Protein AF-A0A8T2KEY2-F1 (afdb_monomer)

Organism: NCBI:txid247094

Mean predicted aligned error: 8.48 Å

Secondary structure (DSSP, 8-state):
-EE-S-EEE-S-EEE-SSEEE-S-EEESS-EEE-S-EEE-S-EEE-TT---EEEEEEEEE-S-EEEEEEEEEEEEEEE-S-EEEEEEEEEEEEEEE-SSEEE-SSEEE-TT-EE-

Foldseek 3Di:
DEDDDEDDDADEEEAEPAEEYEDEYEYEAEYDYEEHYHAADEYEYDPHYPEYEAYEQAEYHEAYAAADHYAHDEAYEYEYHYEHHPHYHAEYQYEYYYHYHYYPNYHHYPNYDYD

Structure (mmCIF, N/CA/C/O backbone):
data_AF-A0A8T2KEY2-F1
#
_entry.id   AF-A0A8T2KEY2-F1
#
loop_
_atom_site.group_PDB
_atom_site.id
_atom_site.type_symbol
_atom_site.label_atom_id
_atom_site.label_alt_id
_atom_site.label_comp_id
_atom_site.label_asym_id
_atom_site.label_entity_id
_atom_site.label_seq_id
_atom_site.pdbx_PDB_ins_code
_atom_site.Cartn_x
_atom_site.Cartn_y
_atom_site.Cartn_z
_atom_site.occupancy
_atom_site.B_iso_or_equiv
_atom_site.auth_seq_id
_atom_site.auth_comp_id
_atom_site.auth_asym_id
_atom_site.auth_atom_id
_atom_site.pdbx_PDB_model_num
ATOM 1 N N . MET A 1 1 ? 16.412 -3.630 8.360 1.00 33.06 1 MET A N 1
ATOM 2 C CA . MET A 1 1 ? 17.648 -3.102 7.715 1.00 33.06 1 MET A CA 1
ATOM 3 C C . MET A 1 1 ? 17.298 -1.722 7.178 1.00 33.06 1 MET A C 1
ATOM 5 O O . MET A 1 1 ? 16.306 -1.658 6.486 1.00 33.06 1 MET A O 1
ATOM 9 N N . SER A 1 2 ? 18.020 -0.637 7.488 1.00 32.88 2 SER A N 1
ATOM 10 C CA . SER A 1 2 ? 17.674 0.682 6.918 1.00 32.88 2 SER A CA 1
ATOM 11 C C . SER A 1 2 ? 18.317 0.835 5.535 1.00 32.88 2 SER A C 1
ATOM 13 O O . SER A 1 2 ? 19.532 1.058 5.456 1.00 32.88 2 SER A O 1
ATOM 15 N N . LEU A 1 3 ? 17.543 0.687 4.460 1.00 40.66 3 LEU A N 1
ATOM 16 C CA . LEU A 1 3 ? 17.953 1.197 3.152 1.00 40.66 3 LEU A CA 1
ATOM 17 C C . LEU A 1 3 ? 17.720 2.715 3.160 1.00 40.66 3 LEU A C 1
ATOM 19 O O . LEU A 1 3 ? 16.644 3.171 3.512 1.00 40.66 3 LEU A O 1
ATOM 23 N N . GLY A 1 4 ? 18.770 3.488 2.882 1.00 35.84 4 GLY A N 1
ATOM 24 C CA . GLY A 1 4 ? 18.726 4.955 2.809 1.00 35.84 4 GLY A CA 1
ATOM 25 C C . GLY A 1 4 ? 19.107 5.409 1.411 1.00 35.84 4 GLY A C 1
ATOM 26 O O . GLY A 1 4 ? 20.224 5.896 1.215 1.00 35.84 4 GLY A O 1
ATOM 27 N N . LYS A 1 5 ? 18.259 5.061 0.447 1.00 38.91 5 LYS A N 1
ATOM 28 C CA . LYS A 1 5 ? 18.281 5.564 -0.923 1.00 38.91 5 LYS A CA 1
ATOM 29 C C . LYS A 1 5 ? 16.958 5.209 -1.577 1.00 38.91 5 LYS A C 1
ATOM 31 O O . LYS A 1 5 ? 16.663 4.013 -1.582 1.00 38.91 5 LYS A O 1
ATOM 36 N N . ASP A 1 6 ? 16.303 6.206 -2.170 1.00 45.41 6 ASP A N 1
ATOM 37 C CA . ASP A 1 6 ? 15.214 6.102 -3.150 1.00 45.41 6 ASP A CA 1
ATOM 38 C C . ASP A 1 6 ? 15.269 4.749 -3.872 1.00 45.41 6 ASP A C 1
ATOM 40 O O . ASP A 1 6 ? 16.229 4.433 -4.598 1.00 45.41 6 ASP A O 1
ATOM 44 N N . ILE A 1 7 ? 14.292 3.898 -3.573 1.00 54.31 7 ILE A N 1
ATOM 45 C CA . ILE A 1 7 ? 14.229 2.537 -4.090 1.00 54.31 7 ILE A CA 1
ATOM 46 C C . ILE A 1 7 ? 13.444 2.596 -5.405 1.00 54.31 7 ILE A C 1
ATOM 48 O O . ILE A 1 7 ? 12.225 2.566 -5.385 1.00 54.31 7 ILE A O 1
ATOM 52 N N . ASP A 1 8 ? 14.149 2.687 -6.540 1.00 51.34 8 ASP A N 1
ATOM 53 C CA . ASP A 1 8 ? 13.574 2.497 -7.887 1.00 51.34 8 ASP A CA 1
ATOM 54 C C . ASP A 1 8 ? 13.811 1.038 -8.312 1.00 51.34 8 ASP A C 1
ATOM 56 O O . ASP A 1 8 ? 14.938 0.644 -8.655 1.00 51.34 8 ASP A O 1
ATOM 60 N N . LEU A 1 9 ? 12.770 0.207 -8.224 1.00 53.69 9 LEU A N 1
ATOM 61 C CA . LEU A 1 9 ? 12.833 -1.224 -8.530 1.00 53.69 9 LEU A CA 1
ATOM 62 C C . LEU A 1 9 ? 11.885 -1.554 -9.691 1.00 53.69 9 LEU A C 1
ATOM 64 O O . LEU A 1 9 ? 10.675 -1.678 -9.536 1.00 53.69 9 LEU A O 1
ATOM 68 N N . GLY A 1 10 ? 12.462 -1.701 -10.884 1.00 46.59 10 GLY A N 1
ATOM 69 C CA . GLY A 1 10 ? 11.720 -1.884 -12.136 1.00 46.59 10 GLY A CA 1
ATOM 70 C C . GLY A 1 10 ? 11.298 -3.314 -12.504 1.00 46.59 10 GLY A C 1
ATOM 71 O O . GLY A 1 10 ? 10.806 -3.488 -13.608 1.00 46.59 10 GLY A O 1
ATOM 72 N N . GLU A 1 11 ? 11.514 -4.331 -11.664 1.00 51.28 11 GLU A N 1
ATOM 73 C CA . GLU A 1 11 ? 11.036 -5.707 -11.910 1.00 51.28 11 GLU A CA 1
ATOM 74 C C . GLU A 1 11 ? 10.649 -6.343 -10.565 1.00 51.28 11 GLU A C 1
ATOM 76 O O . GLU A 1 11 ? 11.528 -6.503 -9.722 1.00 51.28 11 GLU A O 1
ATOM 81 N N . VAL A 1 12 ? 9.356 -6.658 -10.387 1.00 51.38 12 VAL A N 1
ATOM 82 C CA . VAL A 1 12 ? 8.694 -7.381 -9.267 1.00 51.38 12 VAL A CA 1
ATOM 83 C C . VAL A 1 12 ? 9.391 -7.311 -7.898 1.00 51.38 12 VAL A C 1
ATOM 85 O O . VAL A 1 12 ? 10.423 -7.943 -7.659 1.00 51.38 12 VAL A O 1
ATOM 88 N N . ILE A 1 13 ? 8.763 -6.614 -6.958 1.00 58.56 13 ILE A N 1
ATOM 89 C CA . ILE A 1 13 ? 9.310 -6.341 -5.632 1.00 58.56 13 ILE A CA 1
ATOM 90 C C . ILE A 1 13 ? 8.713 -7.322 -4.620 1.00 58.56 13 ILE A C 1
ATOM 92 O O . ILE A 1 13 ? 7.504 -7.350 -4.432 1.00 58.56 13 ILE A O 1
ATOM 96 N N . ASP A 1 14 ? 9.578 -8.116 -3.988 1.00 59.25 14 ASP A N 1
ATOM 97 C CA . ASP A 1 14 ? 9.269 -8.940 -2.812 1.00 59.25 14 ASP A CA 1
ATOM 98 C C . ASP A 1 14 ? 10.020 -8.319 -1.626 1.00 59.25 14 ASP A C 1
ATOM 100 O O . ASP A 1 14 ? 11.252 -8.428 -1.512 1.00 59.25 14 ASP A O 1
ATOM 104 N N . ILE A 1 15 ? 9.289 -7.556 -0.816 1.00 60.62 15 ILE A N 1
ATOM 105 C CA . ILE A 1 15 ? 9.802 -6.935 0.404 1.00 60.62 15 ILE A CA 1
ATOM 106 C C . ILE A 1 15 ? 9.384 -7.855 1.546 1.00 60.62 15 ILE A C 1
ATOM 108 O O . ILE A 1 15 ? 8.232 -7.870 1.967 1.00 60.62 15 ILE A O 1
ATOM 112 N N . GLY A 1 16 ? 10.335 -8.676 1.998 1.00 52.34 16 GLY A N 1
ATOM 113 C CA . GLY A 1 16 ? 10.101 -9.630 3.081 1.00 52.34 16 GLY A CA 1
ATOM 114 C C . GLY A 1 16 ? 9.754 -8.966 4.421 1.00 52.34 16 GLY A C 1
ATOM 115 O O . GLY A 1 16 ? 9.815 -7.748 4.559 1.00 52.34 16 GLY A O 1
ATOM 116 N N . GLU A 1 17 ? 9.453 -9.804 5.411 1.00 58.12 17 GLU A N 1
ATOM 117 C CA . GLU A 1 17 ? 9.052 -9.416 6.774 1.00 58.12 17 GLU A CA 1
ATOM 118 C C . GLU A 1 17 ? 10.053 -8.447 7.460 1.00 58.12 17 GLU A C 1
ATOM 120 O O . GLU A 1 17 ? 11.273 -8.542 7.246 1.00 58.12 17 GLU A O 1
ATOM 125 N N . ASP A 1 18 ? 9.550 -7.555 8.327 1.00 64.50 18 ASP A N 1
ATOM 126 C CA . ASP A 1 18 ? 10.316 -6.618 9.175 1.00 64.50 18 ASP A CA 1
ATOM 127 C C . ASP A 1 18 ? 11.151 -5.568 8.403 1.00 64.50 18 ASP A C 1
ATOM 129 O O . ASP A 1 18 ? 12.388 -5.445 8.562 1.00 64.50 18 ASP A O 1
ATOM 133 N N . THR A 1 19 ? 10.505 -4.760 7.563 1.00 64.88 19 THR A N 1
ATOM 134 C CA . THR A 1 19 ? 11.193 -3.723 6.776 1.00 64.88 19 THR A CA 1
ATOM 135 C C . THR A 1 19 ? 10.848 -2.311 7.225 1.00 64.88 19 THR A C 1
ATOM 137 O O . THR A 1 19 ? 9.722 -1.973 7.543 1.00 64.88 19 THR A O 1
ATOM 140 N N . ASN A 1 20 ? 11.880 -1.466 7.319 1.00 65.75 20 ASN A N 1
ATOM 141 C CA . ASN A 1 20 ? 11.735 -0.080 7.754 1.00 65.75 20 ASN A CA 1
ATOM 142 C C . ASN A 1 20 ? 12.462 0.821 6.760 1.00 65.75 20 ASN A C 1
ATOM 144 O O . ASN A 1 20 ? 13.702 0.786 6.658 1.00 65.75 20 ASN A O 1
ATOM 148 N N . HIS A 1 21 ? 11.668 1.591 6.031 1.00 67.56 21 HIS A N 1
ATOM 149 C CA . HIS A 1 21 ? 12.067 2.515 4.990 1.00 67.56 21 HIS A CA 1
ATOM 150 C C . HIS A 1 21 ? 11.907 3.948 5.497 1.00 67.56 21 HIS A C 1
ATOM 152 O O . HIS A 1 21 ? 10.930 4.323 6.139 1.00 67.56 21 HIS A O 1
ATOM 158 N N . ARG A 1 22 ? 12.941 4.757 5.268 1.00 64.06 22 ARG A N 1
ATOM 159 C CA . ARG A 1 22 ? 13.006 6.143 5.761 1.00 64.06 22 ARG A CA 1
ATOM 160 C C . ARG A 1 22 ? 12.874 7.191 4.664 1.00 64.06 22 ARG A C 1
ATOM 162 O O . ARG A 1 22 ? 12.968 8.364 4.988 1.00 64.06 22 ARG A O 1
ATOM 169 N N . GLU A 1 23 ? 12.795 6.745 3.425 1.00 65.31 23 GLU A N 1
ATOM 170 C CA . GLU A 1 23 ? 12.756 7.549 2.207 1.00 65.31 23 GLU A CA 1
ATOM 171 C C . GLU A 1 23 ? 11.725 6.900 1.279 1.00 65.31 23 GLU A C 1
ATOM 173 O O . GLU A 1 23 ? 11.274 5.780 1.559 1.00 65.31 23 GLU A O 1
ATOM 178 N N . ASP A 1 24 ? 11.424 7.590 0.186 1.00 64.31 24 ASP A N 1
ATOM 179 C CA . ASP A 1 24 ? 10.402 7.219 -0.786 1.00 64.31 24 ASP A CA 1
ATOM 180 C C . ASP A 1 24 ? 10.611 5.831 -1.411 1.00 64.31 24 ASP A C 1
ATOM 182 O O . ASP A 1 24 ? 11.737 5.388 -1.704 1.00 64.31 24 ASP A O 1
ATOM 186 N N . ILE A 1 25 ? 9.490 5.161 -1.663 1.00 66.25 25 ILE A N 1
ATOM 187 C CA . ILE A 1 25 ? 9.413 3.892 -2.382 1.00 66.25 25 ILE A CA 1
ATOM 188 C C . ILE A 1 25 ? 8.678 4.132 -3.703 1.00 66.25 25 ILE A C 1
ATOM 190 O O . ILE A 1 25 ? 7.512 4.508 -3.698 1.00 66.25 25 ILE A O 1
ATOM 194 N N . GLU A 1 26 ? 9.349 3.880 -4.835 1.00 66.06 26 GLU A N 1
ATOM 195 C CA . GLU A 1 26 ? 8.730 3.958 -6.165 1.00 66.06 26 GLU A CA 1
ATOM 196 C C . GLU A 1 26 ? 8.742 2.583 -6.842 1.00 66.06 26 GLU A C 1
ATOM 198 O O . GLU A 1 26 ? 9.791 1.959 -7.058 1.00 66.06 26 GLU A O 1
ATOM 203 N N . CYS A 1 27 ? 7.559 2.119 -7.232 1.00 64.12 27 CYS A N 1
ATOM 204 C CA . CYS A 1 27 ? 7.357 0.774 -7.755 1.00 64.12 27 CYS A CA 1
ATOM 205 C C . CYS A 1 27 ? 6.584 0.816 -9.079 1.00 64.12 27 CYS A C 1
ATOM 207 O O . CYS A 1 27 ? 5.651 1.599 -9.230 1.00 64.12 27 CYS A O 1
ATOM 209 N N . ARG A 1 28 ? 6.958 -0.029 -10.056 1.00 62.53 28 ARG A N 1
ATOM 210 C CA . ARG A 1 28 ? 6.438 0.085 -11.439 1.00 62.53 28 ARG A CA 1
ATOM 211 C C . ARG A 1 28 ? 5.899 -1.196 -12.093 1.00 62.53 28 ARG A C 1
ATOM 213 O O . ARG A 1 28 ? 5.546 -1.140 -13.261 1.00 62.53 28 ARG A O 1
ATOM 220 N N . GLU A 1 29 ? 5.849 -2.347 -11.414 1.00 59.91 29 GLU A N 1
ATOM 221 C CA . GLU A 1 29 ? 5.319 -3.579 -12.044 1.00 59.91 29 GLU A CA 1
ATOM 222 C C . GLU A 1 29 ? 4.406 -4.429 -11.150 1.00 59.91 29 GLU A C 1
ATOM 224 O O . GLU A 1 29 ? 3.273 -4.724 -11.520 1.00 59.91 29 GLU A O 1
ATOM 229 N N . HIS A 1 30 ? 4.901 -4.908 -10.014 1.00 64.31 30 HIS A N 1
ATOM 230 C CA . HIS A 1 30 ? 4.127 -5.728 -9.081 1.00 64.31 30 HIS A CA 1
ATOM 231 C C . HIS A 1 30 ? 4.821 -5.711 -7.733 1.00 64.31 30 HIS A C 1
ATOM 233 O O . HIS A 1 30 ? 6.058 -5.763 -7.688 1.00 64.31 30 HIS A O 1
ATOM 239 N N . ILE A 1 31 ? 4.038 -5.696 -6.661 1.00 64.06 31 ILE A N 1
ATOM 240 C CA . ILE A 1 31 ? 4.577 -5.684 -5.311 1.00 64.06 31 ILE A CA 1
ATOM 241 C C . ILE A 1 31 ? 3.873 -6.723 -4.455 1.00 64.06 31 ILE A C 1
ATOM 243 O O . ILE A 1 31 ? 2.649 -6.789 -4.419 1.00 64.06 31 ILE A O 1
ATOM 247 N N . ASP A 1 32 ? 4.683 -7.545 -3.803 1.00 66.44 32 ASP A N 1
ATOM 248 C CA . ASP A 1 32 ? 4.269 -8.473 -2.760 1.00 66.44 32 ASP A CA 1
ATOM 249 C C . ASP A 1 32 ? 5.019 -8.059 -1.490 1.00 66.44 32 ASP A C 1
ATOM 251 O O . ASP A 1 32 ? 6.257 -8.085 -1.436 1.00 66.44 32 ASP A O 1
ATOM 255 N N . HIS A 1 33 ? 4.271 -7.563 -0.515 1.00 68.06 33 HIS A N 1
ATOM 256 C CA . HIS A 1 33 ? 4.798 -7.094 0.754 1.00 68.06 33 HIS A CA 1
ATOM 257 C C . HIS A 1 33 ? 4.438 -8.089 1.861 1.00 68.06 33 HIS A C 1
ATOM 259 O O . HIS A 1 33 ? 3.284 -8.493 2.010 1.00 68.06 33 HIS A O 1
ATOM 265 N N . GLY A 1 34 ? 5.443 -8.471 2.653 1.00 61.62 34 GLY A N 1
ATOM 266 C CA .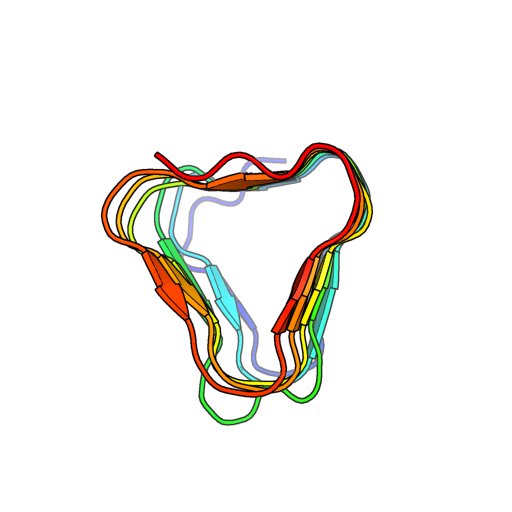 GLY A 1 34 ? 5.271 -9.300 3.845 1.00 61.62 34 GLY A CA 1
ATOM 267 C C . GLY A 1 34 ? 4.675 -8.546 5.041 1.00 61.62 34 GLY A C 1
ATOM 268 O O . GLY A 1 34 ? 4.073 -7.489 4.894 1.00 61.62 34 GLY A O 1
ATOM 269 N N . GLU A 1 35 ? 4.853 -9.115 6.233 1.00 63.84 35 GLU A N 1
ATOM 270 C CA . GLU A 1 35 ? 4.393 -8.546 7.511 1.00 63.84 35 GLU A CA 1
ATOM 271 C C . GLU A 1 35 ? 5.356 -7.449 8.032 1.00 63.84 35 GLU A C 1
ATOM 273 O O . GLU A 1 35 ? 6.559 -7.481 7.734 1.00 63.84 35 GLU A O 1
ATOM 278 N N . ASP A 1 36 ? 4.849 -6.521 8.851 1.00 68.62 36 ASP A N 1
ATOM 279 C CA . ASP A 1 36 ? 5.621 -5.521 9.612 1.00 68.62 36 ASP A CA 1
ATOM 280 C C . ASP A 1 36 ? 6.439 -4.546 8.734 1.00 68.62 36 ASP A C 1
ATOM 282 O O . ASP A 1 36 ? 7.682 -4.571 8.702 1.00 68.62 36 ASP A O 1
ATOM 286 N N . ILE A 1 37 ? 5.752 -3.648 8.022 1.00 69.19 37 ILE A N 1
ATOM 287 C CA . ILE A 1 37 ? 6.386 -2.650 7.144 1.00 69.19 37 ILE A CA 1
ATOM 288 C C . ILE A 1 37 ? 6.158 -1.241 7.678 1.00 69.19 37 ILE A C 1
ATOM 290 O O . ILE A 1 37 ? 5.031 -0.836 7.897 1.00 69.19 37 ILE A O 1
ATOM 294 N N . GLU A 1 38 ? 7.229 -0.462 7.841 1.00 70.94 38 GLU A N 1
ATOM 295 C CA . GLU A 1 38 ? 7.151 0.959 8.216 1.00 70.94 38 GLU A CA 1
ATOM 296 C C . GLU A 1 38 ? 7.824 1.812 7.133 1.00 70.94 38 GLU A C 1
ATOM 298 O O . GLU A 1 38 ? 9.044 1.728 6.946 1.00 70.94 38 GLU A O 1
ATOM 303 N N . CYS A 1 39 ? 7.059 2.659 6.449 1.00 69.31 39 CYS A N 1
ATOM 304 C CA . CYS A 1 39 ? 7.535 3.665 5.500 1.00 69.31 39 CYS A CA 1
ATOM 305 C C . CYS A 1 39 ? 7.166 5.052 6.021 1.00 69.31 39 CYS A C 1
ATOM 307 O O . CYS A 1 39 ? 6.036 5.280 6.413 1.00 69.31 39 CYS A O 1
ATOM 309 N N . ARG A 1 40 ? 8.116 5.989 6.068 1.00 70.00 40 ARG A N 1
ATOM 310 C CA . ARG A 1 40 ? 7.880 7.305 6.705 1.00 70.00 40 ARG A CA 1
ATOM 311 C C . ARG A 1 40 ? 7.629 8.469 5.767 1.00 70.00 40 ARG A C 1
ATOM 313 O O . ARG A 1 40 ? 7.276 9.540 6.249 1.00 70.00 40 ARG A O 1
ATOM 320 N N . GLU A 1 41 ? 7.925 8.285 4.495 1.00 70.31 41 GLU A N 1
ATOM 321 C CA . GLU A 1 41 ? 7.702 9.295 3.463 1.00 70.31 41 GLU A CA 1
ATOM 322 C C . GLU A 1 41 ? 6.741 8.686 2.438 1.00 70.31 41 GLU A C 1
ATOM 324 O O . GLU A 1 41 ? 5.781 8.040 2.855 1.00 70.31 41 GLU A O 1
ATOM 329 N N . HIS A 1 42 ? 7.004 8.847 1.145 1.00 69.00 42 HIS A N 1
ATOM 330 C CA . HIS A 1 42 ? 6.017 8.594 0.104 1.00 69.00 42 HIS A CA 1
ATOM 331 C C . HIS A 1 42 ? 6.082 7.165 -0.444 1.00 69.00 42 HIS A C 1
ATOM 333 O O . HIS A 1 42 ? 7.170 6.591 -0.606 1.00 69.00 42 HIS A O 1
ATOM 339 N N . ILE A 1 43 ? 4.926 6.606 -0.801 1.00 67.56 43 ILE A N 1
ATOM 340 C CA . ILE A 1 43 ? 4.841 5.411 -1.640 1.00 67.56 43 ILE A CA 1
ATOM 341 C C . ILE A 1 43 ? 4.092 5.760 -2.932 1.00 67.56 43 ILE A C 1
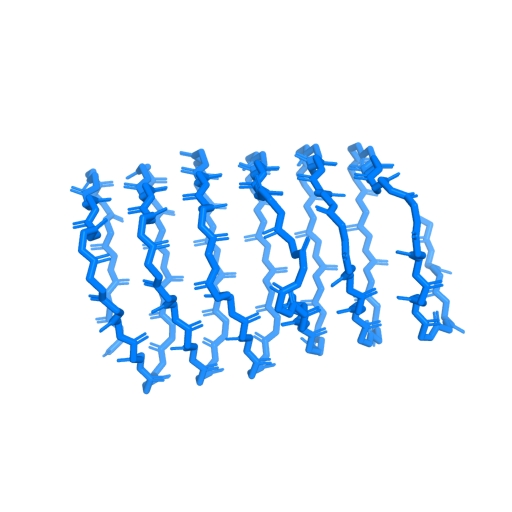ATOM 343 O O . ILE A 1 43 ? 2.916 6.112 -2.911 1.00 67.56 43 ILE A O 1
ATOM 347 N N . ASP A 1 44 ? 4.791 5.658 -4.067 1.00 69.81 44 ASP A N 1
ATOM 348 C CA . ASP A 1 44 ? 4.232 5.906 -5.403 1.00 69.81 44 ASP A CA 1
ATOM 349 C C . ASP A 1 44 ? 4.230 4.611 -6.224 1.00 69.81 44 ASP A C 1
ATOM 351 O O . ASP A 1 44 ? 5.270 3.985 -6.499 1.00 69.81 44 ASP A O 1
ATOM 355 N N . HIS A 1 45 ? 3.028 4.215 -6.625 1.00 69.06 45 HIS A N 1
ATOM 356 C CA . HIS A 1 45 ? 2.780 3.075 -7.479 1.00 69.06 45 HIS A CA 1
ATOM 357 C C . HIS A 1 45 ? 2.416 3.539 -8.890 1.00 69.06 45 HIS A C 1
ATOM 359 O O . HIS A 1 45 ? 1.290 3.941 -9.181 1.00 69.06 45 HIS A O 1
ATOM 365 N N . GLY A 1 46 ? 3.387 3.446 -9.801 1.00 60.22 46 GLY A N 1
ATOM 366 C CA . GLY A 1 46 ? 3.226 3.913 -11.175 1.00 60.22 46 GLY A CA 1
ATOM 367 C C . GLY A 1 46 ? 2.160 3.151 -11.981 1.00 60.22 46 GLY A C 1
ATOM 368 O O . GLY A 1 46 ? 1.809 2.017 -11.668 1.00 60.22 46 GLY A O 1
ATOM 369 N N . GLU A 1 47 ? 1.731 3.753 -13.100 1.00 57.62 47 GLU A N 1
ATOM 370 C CA . GLU A 1 47 ? 0.648 3.306 -14.014 1.00 57.62 47 GLU A CA 1
ATOM 371 C C . GLU A 1 47 ? 0.745 1.862 -14.551 1.00 57.62 47 GLU A C 1
ATOM 373 O O . GLU A 1 47 ? -0.197 1.379 -15.168 1.00 57.62 47 GLU A O 1
ATOM 378 N N . ASP A 1 48 ? 1.884 1.188 -14.383 1.00 59.03 48 ASP A N 1
ATOM 379 C CA . ASP A 1 48 ? 2.133 -0.161 -14.906 1.00 59.03 48 ASP A CA 1
ATOM 380 C C . ASP A 1 48 ? 2.079 -1.255 -13.815 1.00 59.03 48 ASP A C 1
ATOM 382 O O . ASP A 1 48 ? 2.364 -2.427 -14.104 1.00 59.03 48 ASP A O 1
ATOM 386 N N . ILE A 1 49 ? 1.723 -0.903 -12.571 1.00 62.81 49 ILE A N 1
ATOM 387 C CA . ILE A 1 49 ? 1.492 -1.885 -11.509 1.00 62.81 49 ILE A CA 1
ATOM 388 C C . ILE A 1 49 ? 0.253 -2.723 -11.820 1.00 62.81 49 ILE A C 1
ATOM 390 O O . ILE A 1 49 ? -0.803 -2.207 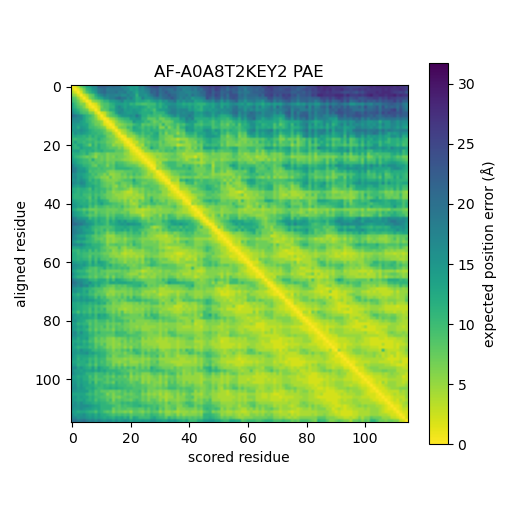-12.148 1.00 62.81 49 ILE A O 1
ATOM 394 N N . LYS A 1 50 ? 0.408 -4.045 -11.742 1.00 62.28 50 LYS A N 1
ATOM 395 C CA . LYS A 1 50 ? -0.654 -5.025 -12.039 1.00 62.28 50 LYS A CA 1
ATOM 396 C C . LYS A 1 50 ? -1.268 -5.652 -10.791 1.00 62.28 50 LYS A C 1
ATOM 398 O O . LYS A 1 50 ? -1.811 -6.753 -10.882 1.00 62.28 50 LYS A O 1
ATOM 403 N N . GLY A 1 51 ? -0.999 -5.081 -9.627 1.00 66.19 51 GLY A N 1
ATOM 404 C CA . GLY A 1 51 ? -1.260 -5.746 -8.363 1.00 66.19 51 GLY A CA 1
ATOM 405 C C . GLY A 1 51 ? -0.303 -5.318 -7.264 1.00 66.19 51 GLY A C 1
ATOM 406 O O . GLY A 1 51 ? 0.925 -5.391 -7.433 1.00 66.19 51 GLY A O 1
ATOM 407 N N . ILE A 1 52 ? -0.883 -4.944 -6.131 1.00 67.62 52 ILE A N 1
ATOM 408 C CA . ILE A 1 52 ? -0.198 -4.778 -4.853 1.00 67.62 52 ILE A CA 1
ATOM 409 C C . ILE A 1 52 ? -0.903 -5.685 -3.837 1.00 67.62 52 ILE A C 1
ATOM 411 O O . ILE A 1 52 ? -2.089 -5.507 -3.574 1.00 67.62 52 ILE A O 1
ATOM 415 N N . ASP A 1 53 ? -0.184 -6.669 -3.293 1.00 72.19 53 ASP A N 1
ATOM 416 C CA . ASP A 1 53 ? -0.646 -7.483 -2.155 1.00 72.19 53 ASP A CA 1
ATOM 417 C C . ASP A 1 53 ? 0.135 -7.031 -0.923 1.00 72.19 53 ASP A C 1
ATOM 419 O O . ASP A 1 53 ? 1.360 -7.189 -0.849 1.00 72.19 53 ASP A O 1
ATOM 423 N N . LEU A 1 54 ? -0.580 -6.394 -0.002 1.00 71.56 54 LEU A N 1
ATOM 424 C CA . LEU A 1 54 ? -0.039 -5.849 1.230 1.00 71.56 54 LEU A CA 1
ATOM 425 C C . LEU A 1 54 ? -0.394 -6.771 2.396 1.00 71.56 54 LEU A C 1
ATOM 427 O O . LEU A 1 54 ? -1.568 -7.046 2.660 1.00 71.56 54 LEU A O 1
ATOM 431 N N . GLY A 1 55 ? 0.656 -7.269 3.058 1.00 71.31 55 GLY A N 1
ATOM 432 C CA . GLY A 1 55 ? 0.597 -8.126 4.237 1.00 71.31 55 GLY A CA 1
ATOM 433 C C . GLY A 1 55 ? -0.003 -7.457 5.476 1.00 71.31 55 GLY A C 1
ATOM 434 O O . GLY A 1 55 ? -0.815 -6.545 5.384 1.00 71.31 55 GLY A O 1
ATOM 435 N N . GLU A 1 56 ? 0.346 -7.975 6.650 1.00 76.06 56 GLU A N 1
ATOM 436 C CA . GLU A 1 56 ? -0.180 -7.492 7.934 1.00 76.06 56 GLU A CA 1
ATOM 437 C C . GLU A 1 56 ? 0.743 -6.417 8.536 1.00 76.06 56 GLU A C 1
ATOM 439 O O . GLU A 1 56 ? 1.954 -6.448 8.306 1.00 76.06 56 GLU A O 1
ATOM 444 N N . ASP A 1 57 ? 0.180 -5.506 9.336 1.00 78.38 57 ASP A N 1
ATOM 445 C CA . ASP A 1 57 ? 0.924 -4.512 10.128 1.00 78.38 57 ASP A CA 1
ATOM 446 C C . ASP A 1 57 ? 1.801 -3.581 9.259 1.00 78.38 57 ASP A C 1
ATOM 448 O O . ASP A 1 57 ? 3.032 -3.550 9.365 1.00 78.38 57 ASP A O 1
ATOM 452 N N . ILE A 1 58 ? 1.162 -2.805 8.378 1.00 73.94 58 ILE A N 1
ATOM 453 C CA . ILE A 1 58 ? 1.845 -1.828 7.516 1.00 73.94 58 ILE A CA 1
ATOM 454 C C . ILE A 1 58 ? 1.512 -0.405 7.958 1.00 73.94 58 ILE A C 1
ATOM 456 O O . ILE A 1 58 ? 0.352 -0.044 8.091 1.00 73.94 58 ILE A O 1
ATOM 460 N N . ASP A 1 59 ? 2.542 0.409 8.138 1.00 78.44 59 ASP A N 1
ATOM 461 C CA . ASP A 1 59 ? 2.471 1.830 8.469 1.00 78.44 59 ASP A CA 1
ATOM 462 C C . ASP A 1 59 ? 3.185 2.612 7.359 1.00 78.44 59 ASP A C 1
ATOM 464 O O . ASP A 1 59 ? 4.358 2.353 7.057 1.00 78.44 59 ASP A O 1
ATOM 468 N N . THR A 1 60 ? 2.477 3.530 6.708 1.00 73.75 60 THR A N 1
ATOM 469 C CA . THR A 1 60 ? 3.016 4.345 5.613 1.00 73.75 60 THR A CA 1
ATOM 470 C C . THR A 1 60 ? 2.834 5.835 5.887 1.00 73.75 60 THR A C 1
ATOM 472 O O . THR A 1 60 ? 1.919 6.257 6.592 1.00 73.75 60 THR A O 1
ATOM 475 N N . GLY A 1 61 ? 3.737 6.639 5.326 1.00 72.81 61 GLY A N 1
ATOM 476 C CA . GLY A 1 61 ? 3.786 8.079 5.534 1.00 72.81 61 GLY A CA 1
ATOM 477 C C . GLY A 1 61 ? 2.729 8.846 4.742 1.00 72.81 61 GLY A C 1
ATOM 478 O O . GLY A 1 61 ? 1.705 8.303 4.344 1.00 72.81 61 GLY A O 1
ATOM 479 N N . GLU A 1 62 ? 2.987 10.136 4.557 1.00 72.69 62 GLU A N 1
ATOM 480 C CA . GLU A 1 62 ? 2.121 11.076 3.831 1.00 72.69 62 GLU A CA 1
ATOM 481 C C . GLU A 1 62 ? 2.276 10.920 2.300 1.00 72.69 62 GLU A C 1
ATOM 483 O O . GLU A 1 62 ? 3.329 10.485 1.827 1.00 72.69 62 GLU A O 1
ATOM 488 N N . ASP A 1 63 ? 1.258 11.326 1.538 1.00 75.38 63 ASP A N 1
ATOM 489 C CA . ASP A 1 63 ? 1.172 11.330 0.067 1.00 75.38 63 ASP A CA 1
ATOM 490 C C . ASP A 1 63 ? 1.405 9.946 -0.585 1.00 75.38 63 ASP A C 1
ATOM 492 O O . ASP A 1 63 ? 2.471 9.682 -1.156 1.00 75.38 63 ASP A O 1
ATOM 496 N N . ASN A 1 64 ? 0.402 9.060 -0.542 1.00 72.62 64 ASN A N 1
ATOM 497 C CA . ASN A 1 64 ? 0.462 7.749 -1.210 1.00 72.62 64 ASN A CA 1
ATOM 498 C C . ASN A 1 64 ? -0.475 7.693 -2.435 1.00 72.62 64 ASN A C 1
ATOM 500 O O . ASN A 1 64 ? -1.683 7.884 -2.292 1.00 72.62 64 ASN A O 1
ATOM 504 N N . ASP A 1 65 ? 0.068 7.390 -3.625 1.00 74.56 65 ASP A N 1
ATOM 505 C CA . ASP A 1 65 ? -0.689 7.229 -4.890 1.00 74.56 65 ASP A CA 1
ATOM 506 C C . ASP A 1 65 ? -0.673 5.758 -5.337 1.00 74.56 65 ASP A C 1
ATOM 508 O O . ASP A 1 65 ? 0.378 5.133 -5.521 1.00 74.56 65 ASP A O 1
ATOM 512 N N . HIS A 1 66 ? -1.869 5.210 -5.509 1.00 75.31 66 HIS A N 1
ATOM 513 C CA . HIS A 1 66 ? -2.176 3.798 -5.655 1.00 75.31 66 HIS A CA 1
ATOM 514 C C . HIS A 1 66 ? -3.183 3.619 -6.801 1.00 75.31 66 HIS A C 1
ATOM 516 O O . HIS A 1 66 ? -4.378 3.753 -6.586 1.00 75.31 66 HIS A O 1
ATOM 522 N N . ARG A 1 67 ? -2.754 3.323 -8.035 1.00 71.06 67 ARG A N 1
ATOM 523 C CA . ARG A 1 67 ? -3.641 3.506 -9.210 1.00 71.06 67 ARG A CA 1
A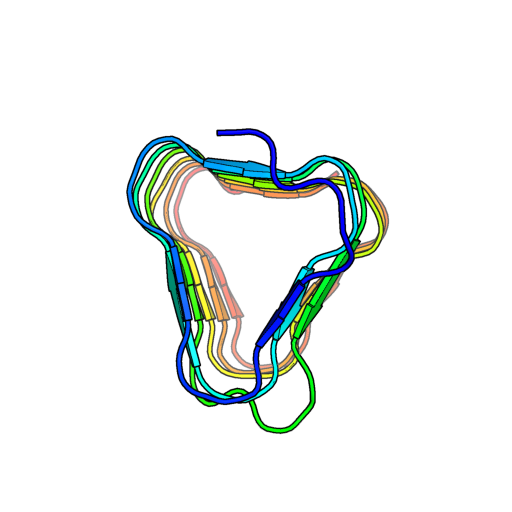TOM 524 C C . ARG A 1 67 ? -4.535 2.339 -9.633 1.00 71.06 67 ARG A C 1
ATOM 526 O O . ARG A 1 67 ? -5.640 2.606 -10.098 1.00 71.06 67 ARG A O 1
ATOM 533 N N . GLU A 1 68 ? -4.084 1.091 -9.542 1.00 69.31 68 GLU A N 1
ATOM 534 C CA . GLU A 1 68 ? -4.864 -0.076 -9.997 1.00 69.31 68 GLU A CA 1
ATOM 535 C C . GLU A 1 68 ? -4.532 -1.327 -9.162 1.00 69.31 68 GLU A C 1
ATOM 537 O O . GLU A 1 68 ? -3.365 -1.543 -8.817 1.00 69.31 68 GLU A O 1
ATOM 542 N N . ASP A 1 69 ? -5.554 -2.153 -8.902 1.00 73.56 69 ASP A N 1
ATOM 543 C CA . ASP A 1 69 ? -5.491 -3.512 -8.339 1.00 73.56 69 ASP A CA 1
ATOM 544 C C . ASP A 1 69 ? -4.717 -3.615 -7.004 1.00 73.56 69 ASP A C 1
ATOM 546 O O . ASP A 1 69 ? -3.533 -3.973 -6.977 1.00 73.56 69 ASP A O 1
ATOM 550 N N . ILE A 1 70 ? -5.375 -3.368 -5.866 1.00 74.25 70 ILE A N 1
ATOM 551 C CA . ILE A 1 70 ? -4.727 -3.465 -4.541 1.00 74.25 70 ILE A CA 1
ATOM 552 C C . ILE A 1 70 ? -5.555 -4.288 -3.564 1.00 74.25 70 ILE A C 1
ATOM 554 O O . ILE A 1 70 ? -6.736 -4.024 -3.383 1.00 74.25 70 ILE A O 1
ATOM 558 N N . ASP A 1 71 ? -4.916 -5.243 -2.885 1.00 79.62 71 ASP A N 1
ATOM 559 C CA . ASP A 1 71 ? -5.501 -6.013 -1.780 1.00 79.62 71 ASP A CA 1
ATOM 560 C C . ASP A 1 71 ? -4.690 -5.758 -0.504 1.00 79.62 71 ASP A C 1
ATOM 562 O O . ASP A 1 71 ? -3.501 -6.081 -0.421 1.00 79.62 71 ASP A O 1
ATOM 566 N N . PHE A 1 72 ? -5.348 -5.176 0.496 1.00 78.75 72 PHE A N 1
ATOM 567 C CA . PHE A 1 72 ? -4.795 -4.955 1.827 1.00 78.75 72 PHE A CA 1
ATOM 568 C C . PHE A 1 72 ? -5.370 -5.969 2.812 1.00 78.75 72 PHE A C 1
ATOM 570 O O . PHE A 1 72 ? -6.594 -6.086 2.951 1.00 78.75 72 PHE A O 1
ATOM 577 N N . ARG A 1 73 ? -4.499 -6.680 3.542 1.00 79.06 73 ARG A N 1
ATOM 578 C CA . ARG A 1 73 ? -4.927 -7.769 4.431 1.00 79.06 73 ARG A CA 1
ATOM 579 C C . ARG A 1 73 ? -5.406 -7.327 5.807 1.00 79.06 73 ARG A C 1
ATOM 581 O O . ARG A 1 73 ? -6.599 -7.430 6.071 1.00 79.06 73 ARG A O 1
ATOM 588 N N . GLU A 1 74 ? -4.521 -6.931 6.714 1.00 78.81 74 GLU A N 1
ATOM 589 C CA . GLU A 1 74 ? -4.921 -6.568 8.082 1.00 78.81 74 GLU A CA 1
ATOM 590 C C . GLU A 1 74 ? -4.002 -5.485 8.654 1.00 78.81 74 GLU A C 1
ATOM 592 O O . GLU A 1 74 ? -2.803 -5.493 8.392 1.00 78.81 74 GLU A O 1
ATOM 597 N N . HIS A 1 75 ? -4.563 -4.592 9.476 1.00 80.81 75 HIS A N 1
ATOM 598 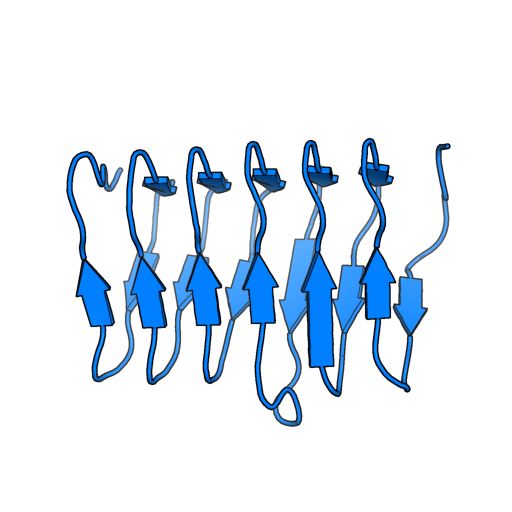C CA . HIS A 1 75 ? -3.808 -3.621 10.278 1.00 80.81 75 HIS A CA 1
ATOM 599 C C . HIS A 1 75 ? -2.898 -2.709 9.450 1.00 80.81 75 HIS A C 1
ATOM 601 O O . HIS A 1 75 ? -1.674 -2.771 9.544 1.00 80.81 75 HIS A O 1
ATOM 607 N N . ILE A 1 76 ? -3.512 -1.848 8.643 1.00 78.00 76 ILE A N 1
ATOM 608 C CA . ILE A 1 76 ? -2.785 -0.897 7.800 1.00 78.00 76 ILE A CA 1
ATOM 609 C C . ILE A 1 76 ? -3.104 0.516 8.268 1.00 78.00 76 ILE A C 1
ATOM 611 O O . ILE A 1 76 ? -4.276 0.866 8.380 1.00 78.00 76 ILE A O 1
ATOM 615 N N . ASP A 1 77 ? -2.075 1.309 8.527 1.00 82.25 77 ASP A N 1
ATOM 61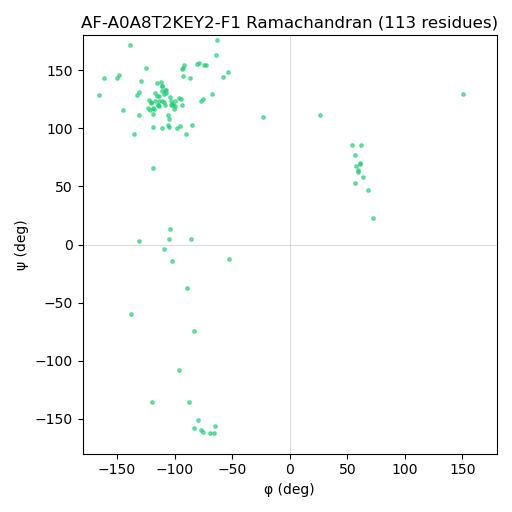6 C CA . ASP A 1 77 ? -2.167 2.728 8.856 1.00 82.25 77 ASP A CA 1
ATOM 617 C C . ASP A 1 77 ? -1.517 3.526 7.720 1.00 82.25 77 ASP A C 1
ATOM 619 O O . ASP A 1 77 ? -0.346 3.326 7.376 1.00 82.25 77 ASP A O 1
ATOM 623 N N . HIS A 1 78 ? -2.298 4.391 7.086 1.00 78.31 78 HIS A N 1
ATOM 624 C CA . HIS A 1 78 ? -1.794 5.330 6.097 1.00 78.31 78 HIS A CA 1
ATOM 625 C C . HIS A 1 78 ? -1.892 6.761 6.618 1.00 78.31 78 HIS A C 1
ATOM 627 O O . HIS A 1 78 ? -2.904 7.164 7.198 1.00 78.31 78 HIS A O 1
ATOM 633 N N . GLY A 1 79 ? -0.852 7.546 6.327 1.00 76.88 79 GLY A N 1
ATOM 634 C CA . GLY A 1 79 ? -0.796 8.975 6.609 1.00 76.88 79 GLY A CA 1
ATOM 635 C C . GLY A 1 79 ? -1.793 9.832 5.815 1.00 76.88 79 GLY A C 1
ATOM 636 O O . GLY A 1 79 ? -2.805 9.363 5.301 1.00 76.88 79 GLY A O 1
ATOM 637 N N . GLU A 1 80 ? -1.518 11.135 5.767 1.00 77.25 80 GLU A N 1
ATOM 638 C CA . GLU A 1 80 ? -2.339 12.130 5.058 1.00 77.25 80 GLU A CA 1
ATOM 639 C C . GLU A 1 80 ? -2.176 12.009 3.528 1.00 77.25 80 GLU A C 1
ATOM 641 O O . GLU A 1 80 ? -1.129 11.559 3.063 1.00 77.25 80 GLU A O 1
ATOM 646 N N . ASP A 1 81 ? -3.194 12.446 2.774 1.00 80.31 81 ASP A N 1
ATOM 647 C CA . ASP A 1 81 ? -3.227 12.538 1.305 1.00 80.31 81 ASP A CA 1
ATOM 648 C C . ASP A 1 81 ? -3.072 11.171 0.597 1.00 80.31 81 ASP A C 1
ATOM 650 O O . ASP A 1 81 ? -1.981 10.755 0.201 1.00 80.31 81 ASP A O 1
ATOM 654 N N . ILE A 1 82 ? -4.184 10.445 0.424 1.00 78.75 82 ILE A N 1
ATOM 655 C CA . ILE A 1 82 ? -4.184 9.109 -0.201 1.00 78.75 82 ILE A CA 1
ATOM 656 C C . ILE A 1 82 ? -5.070 9.093 -1.442 1.00 78.75 82 ILE A C 1
ATOM 658 O O . ILE A 1 82 ? -6.285 9.280 -1.346 1.00 78.75 82 ILE A O 1
ATOM 662 N N . ASP A 1 83 ? -4.476 8.737 -2.577 1.00 81.12 83 ASP A N 1
ATOM 663 C CA . ASP A 1 83 ? -5.177 8.512 -3.838 1.00 81.12 83 ASP A CA 1
ATOM 664 C C . ASP A 1 83 ? -5.262 7.002 -4.112 1.00 81.12 83 ASP A C 1
ATOM 666 O O . ASP A 1 83 ? -4.298 6.390 -4.566 1.00 81.12 83 ASP A O 1
ATOM 670 N N . LEU A 1 84 ? -6.421 6.389 -3.848 1.00 78.88 84 LEU A N 1
ATOM 671 C CA . LEU A 1 84 ? -6.724 5.001 -4.215 1.00 78.88 84 LEU A CA 1
ATOM 672 C C . LEU A 1 84 ? -7.500 4.975 -5.537 1.00 78.88 84 LEU A C 1
ATOM 674 O O . LEU A 1 84 ? -8.544 5.607 -5.674 1.00 78.88 84 LEU A O 1
ATOM 678 N N . GLY A 1 85 ? -7.004 4.224 -6.511 1.00 80.19 85 GLY A N 1
ATOM 679 C CA . GLY A 1 85 ? -7.534 4.120 -7.863 1.00 80.19 85 GLY A CA 1
ATOM 680 C C . GLY A 1 85 ? -8.615 3.052 -8.009 1.00 80.19 85 GLY A C 1
ATOM 681 O O . GLY A 1 85 ? -9.552 3.014 -7.217 1.00 80.19 85 GLY A O 1
ATOM 682 N N . GLU A 1 86 ? -8.548 2.243 -9.066 1.00 79.69 86 GLU A N 1
ATOM 683 C CA . GLU A 1 86 ? -9.584 1.247 -9.392 1.00 79.69 86 GLU A CA 1
ATOM 684 C C . GLU A 1 86 ? -9.270 -0.142 -8.800 1.00 79.69 86 GLU A C 1
ATOM 686 O O . GLU A 1 86 ? -8.100 -0.507 -8.661 1.00 79.69 86 GLU A O 1
ATOM 691 N N . ASP A 1 87 ? -10.323 -0.915 -8.495 1.00 82.62 87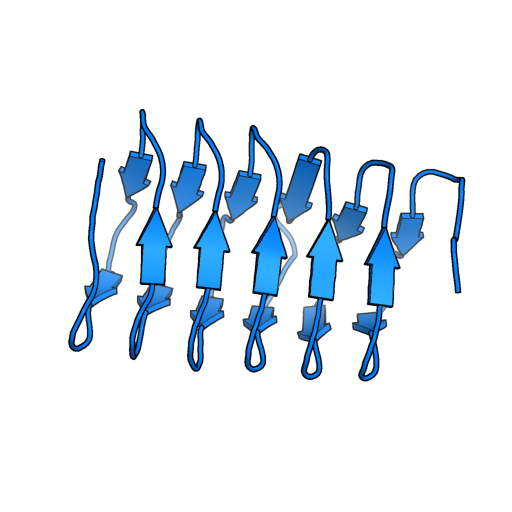 ASP A N 1
ATOM 692 C CA . ASP A 1 87 ? -10.258 -2.316 -8.039 1.00 82.62 87 ASP A CA 1
ATOM 693 C C . ASP A 1 87 ? -9.439 -2.494 -6.736 1.00 82.62 87 ASP A C 1
ATOM 695 O O . ASP A 1 87 ? -8.388 -3.141 -6.698 1.00 82.62 87 ASP A O 1
ATOM 699 N N . ILE A 1 88 ? -9.930 -1.903 -5.639 1.00 80.69 88 ILE A N 1
ATOM 700 C CA . ILE A 1 88 ? -9.256 -1.918 -4.329 1.00 80.69 88 ILE A CA 1
ATOM 701 C C . ILE A 1 88 ? -10.063 -2.724 -3.308 1.00 80.69 88 ILE A C 1
ATOM 703 O O . ILE A 1 88 ? -11.203 -2.382 -2.989 1.00 80.69 88 ILE A O 1
ATOM 707 N N . ASP A 1 89 ? -9.425 -3.733 -2.722 1.00 84.38 89 ASP A N 1
ATOM 708 C CA . ASP A 1 89 ? -9.938 -4.554 -1.630 1.00 84.38 89 ASP A CA 1
ATOM 709 C C . ASP A 1 89 ? -9.260 -4.151 -0.307 1.00 84.38 89 ASP A C 1
ATOM 711 O O . ASP A 1 89 ? -8.093 -4.453 -0.053 1.00 84.38 89 ASP A O 1
ATOM 715 N N . LEU A 1 90 ? -10.010 -3.491 0.580 1.00 83.06 90 LEU A N 1
ATOM 716 C CA . LEU A 1 90 ? -9.591 -3.175 1.947 1.00 83.06 90 LEU A CA 1
ATOM 717 C C . LEU A 1 90 ? -10.261 -4.135 2.924 1.00 83.06 90 LEU A C 1
ATOM 719 O O . LEU A 1 90 ? -11.487 -4.182 2.996 1.00 83.06 90 LEU A O 1
ATOM 723 N N . ARG A 1 91 ? -9.492 -4.895 3.708 1.00 85.12 91 ARG A N 1
ATOM 724 C CA . ARG A 1 91 ? -10.054 -5.901 4.625 1.00 85.12 91 ARG A CA 1
ATOM 725 C C . ARG A 1 91 ? -10.226 -5.393 6.057 1.00 85.12 91 ARG A C 1
ATOM 727 O O . ARG A 1 91 ? -11.191 -4.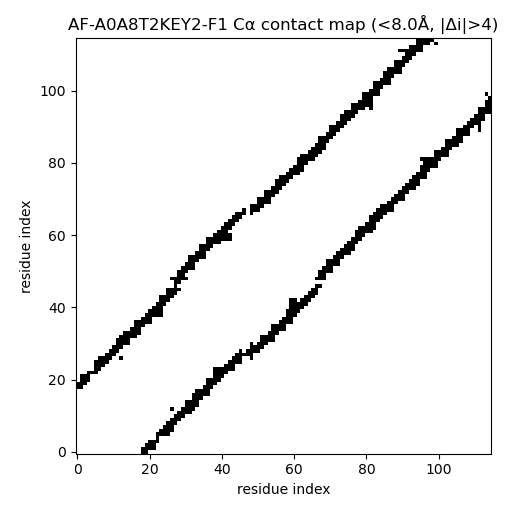676 6.300 1.00 85.12 91 ARG A O 1
ATOM 734 N N . GLU A 1 92 ? -9.418 -5.834 7.026 1.00 84.12 92 GLU A N 1
ATOM 735 C CA . GLU A 1 92 ? -9.683 -5.570 8.451 1.00 84.12 92 GLU A CA 1
ATOM 736 C C . GLU A 1 92 ? -8.712 -4.557 9.064 1.00 84.12 92 GLU A C 1
ATOM 738 O O . GLU A 1 92 ? -7.498 -4.682 8.937 1.00 84.12 92 GLU A O 1
ATOM 743 N N . GLY A 1 93 ? -9.257 -3.578 9.793 1.00 81.62 93 GLY A N 1
ATOM 744 C CA . GLY A 1 93 ? -8.453 -2.674 10.621 1.00 81.62 93 GLY A CA 1
ATOM 745 C C . GLY A 1 93 ? -7.553 -1.739 9.817 1.00 81.62 93 GLY A C 1
ATOM 746 O O . GLY A 1 93 ? -6.374 -1.625 10.135 1.00 81.62 93 GLY A O 1
ATOM 747 N N . ILE A 1 94 ? -8.104 -1.112 8.778 1.00 82.75 94 ILE A N 1
ATOM 748 C CA . ILE A 1 94 ? -7.408 -0.097 7.982 1.00 82.75 94 ILE A CA 1
ATOM 749 C C . ILE A 1 94 ? -7.768 1.286 8.529 1.00 82.75 94 ILE A C 1
ATOM 751 O O . ILE A 1 94 ? -8.952 1.623 8.619 1.00 82.75 94 ILE A O 1
ATOM 755 N N . GLU A 1 95 ? -6.763 2.079 8.871 1.00 84.69 95 GLU A N 1
ATOM 756 C CA . GLU A 1 95 ? -6.887 3.485 9.247 1.00 84.69 95 GLU A CA 1
ATOM 757 C C . GLU A 1 95 ? -6.306 4.330 8.106 1.00 84.69 95 GLU A C 1
ATOM 759 O O . GLU A 1 95 ? -5.153 4.161 7.718 1.00 84.69 95 GLU A O 1
ATOM 764 N N . LEU A 1 96 ? -7.134 5.197 7.519 1.00 81.56 96 LEU A N 1
ATOM 765 C CA . LEU A 1 96 ? -6.712 6.130 6.476 1.00 81.56 96 LEU A CA 1
ATOM 766 C C . LEU A 1 96 ? -6.758 7.564 7.025 1.00 81.56 96 LEU A C 1
ATOM 768 O O . LEU A 1 96 ? -7.728 7.937 7.696 1.00 81.56 96 LEU A O 1
ATOM 772 N N . GLY A 1 97 ? -5.719 8.352 6.735 1.00 81.06 97 GLY A N 1
ATOM 773 C CA . GLY A 1 97 ? -5.577 9.741 7.172 1.00 81.06 97 GLY A CA 1
ATOM 774 C C . GLY A 1 97 ? -6.552 10.736 6.526 1.00 81.06 97 GLY A C 1
ATOM 775 O O . GLY A 1 97 ? -7.607 10.378 6.006 1.00 81.06 97 GLY A O 1
ATOM 776 N N . GLU A 1 98 ? -6.225 12.029 6.615 1.00 78.44 98 GLU A N 1
ATOM 777 C CA . GLU A 1 98 ? -7.028 13.099 6.004 1.00 78.44 98 GLU A CA 1
ATOM 778 C C . GLU A 1 98 ? -6.836 13.133 4.472 1.00 78.44 98 GLU A C 1
ATOM 780 O O . GLU A 1 98 ? -5.795 12.722 3.970 1.00 78.44 98 GLU A O 1
ATOM 785 N N . ASP A 1 99 ? -7.840 13.651 3.748 1.00 83.50 99 ASP A N 1
ATOM 786 C CA . ASP A 1 99 ? -7.814 13.876 2.290 1.00 83.50 99 ASP A CA 1
ATOM 787 C C . ASP A 1 99 ? -7.616 12.593 1.443 1.00 83.50 99 ASP A C 1
ATOM 789 O O . ASP A 1 99 ? -6.607 12.378 0.782 1.00 83.50 99 ASP A O 1
ATOM 793 N N . ILE A 1 100 ? -8.648 11.737 1.441 1.00 80.56 100 ILE A N 1
ATOM 794 C CA . ILE A 1 100 ? -8.679 10.472 0.688 1.00 80.56 100 ILE A CA 1
ATOM 795 C C . ILE A 1 100 ? -9.513 10.623 -0.589 1.00 80.56 100 ILE A C 1
ATOM 797 O O . ILE A 1 100 ? -10.730 10.854 -0.513 1.00 80.56 100 ILE A O 1
ATOM 801 N N . ASP A 1 101 ? -8.897 10.394 -1.746 1.00 84.31 101 ASP A N 1
ATOM 802 C CA . ASP A 1 101 ? -9.591 10.220 -3.019 1.00 84.31 101 ASP A CA 1
ATOM 803 C C . ASP A 1 101 ? -9.703 8.723 -3.354 1.00 84.31 101 ASP A C 1
ATOM 805 O O . ASP A 1 101 ? -8.726 7.984 -3.413 1.00 84.31 101 ASP A O 1
ATOM 809 N N . LEU A 1 102 ? -10.941 8.265 -3.560 1.00 80.88 102 LEU A N 1
ATOM 810 C CA . LEU A 1 102 ? -11.267 6.880 -3.903 1.00 80.88 102 LEU A CA 1
ATOM 811 C C . LEU A 1 102 ? -11.770 6.793 -5.348 1.00 80.88 102 LEU A C 1
ATOM 813 O O . LEU A 1 102 ? -12.676 7.541 -5.742 1.00 80.88 102 LEU A O 1
ATOM 817 N N . GLY A 1 103 ? -11.224 5.850 -6.108 1.00 83.19 103 GLY A N 1
ATOM 818 C CA . GLY A 1 103 ? -11.630 5.511 -7.464 1.00 83.19 103 GLY A CA 1
ATOM 819 C C . GLY A 1 103 ? -12.877 4.626 -7.524 1.00 83.19 103 GLY A C 1
ATOM 820 O O . GLY A 1 103 ? -13.792 4.721 -6.698 1.00 83.19 103 GLY A O 1
ATOM 821 N N . GLU A 1 104 ? -12.965 3.811 -8.575 1.00 81.75 104 GLU A N 1
ATOM 822 C CA . GLU A 1 104 ? -14.097 2.907 -8.811 1.00 81.75 104 GLU A CA 1
ATOM 823 C C . GLU A 1 104 ? -13.841 1.516 -8.199 1.00 81.75 104 GLU A C 1
ATOM 825 O O . GLU A 1 104 ? 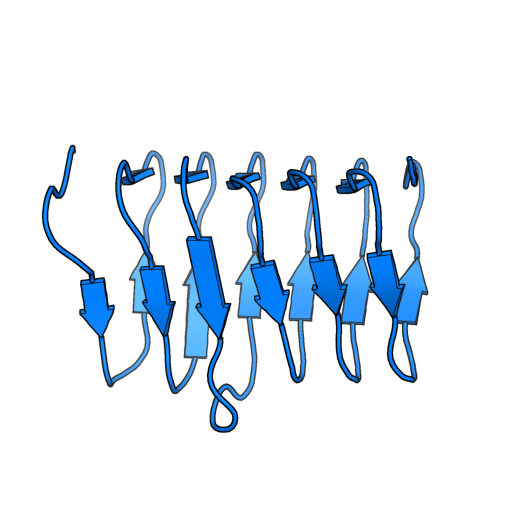-12.702 1.107 -8.016 1.00 81.75 104 GLU A O 1
ATOM 830 N N . ASP A 1 105 ? -14.922 0.793 -7.878 1.00 86.25 105 ASP A N 1
ATOM 831 C CA . ASP A 1 105 ? -14.873 -0.601 -7.406 1.00 86.25 105 ASP A CA 1
ATOM 832 C C . ASP A 1 105 ? -14.002 -0.831 -6.145 1.00 86.25 105 ASP A C 1
ATOM 834 O O . ASP A 1 105 ? -13.147 -1.708 -6.092 1.00 86.25 105 ASP A O 1
ATOM 838 N N . ILE A 1 106 ? -14.275 -0.042 -5.096 1.00 82.62 106 ILE A N 1
ATOM 839 C CA . ILE A 1 106 ? -13.662 -0.183 -3.764 1.00 82.62 106 ILE A CA 1
ATOM 840 C C . ILE A 1 106 ? -14.533 -1.056 -2.849 1.00 82.62 106 ILE A C 1
ATOM 842 O O . ILE A 1 106 ? -15.667 -0.676 -2.516 1.00 82.62 106 ILE A O 1
ATOM 846 N N . ASP A 1 107 ? -13.985 -2.172 -2.375 1.00 86.69 107 ASP A N 1
ATOM 847 C CA . ASP A 1 107 ? -14.598 -3.041 -1.372 1.00 86.69 107 ASP A CA 1
ATOM 848 C C . ASP A 1 107 ? -13.979 -2.779 0.013 1.00 86.69 107 ASP A C 1
ATOM 850 O O . ASP A 1 107 ? -12.794 -2.982 0.255 1.00 86.69 107 ASP A O 1
ATOM 854 N N . LEU A 1 108 ? -14.814 -2.314 0.950 1.00 84.25 108 LEU A N 1
ATOM 855 C CA . LEU A 1 108 ? -14.421 -2.003 2.328 1.00 84.25 108 LEU A CA 1
ATOM 856 C C . LEU A 1 108 ? -14.880 -3.102 3.294 1.00 84.25 108 LEU A C 1
ATOM 858 O O . LEU A 1 108 ? -16.078 -3.394 3.402 1.00 84.25 108 LEU A O 1
ATOM 862 N N . GLY A 1 109 ? -13.932 -3.674 4.025 1.00 83.69 109 GLY A N 1
ATOM 863 C CA . GLY A 1 109 ? -14.138 -4.685 5.051 1.00 83.69 109 GLY A CA 1
ATOM 864 C C . GLY A 1 109 ? -14.529 -4.107 6.413 1.00 83.69 109 GLY A C 1
ATOM 865 O O . GLY A 1 109 ? -15.123 -3.032 6.531 1.00 83.69 109 GLY A O 1
ATOM 866 N N . GLU A 1 110 ? -14.288 -4.874 7.477 1.00 85.06 110 GLU A N 1
ATOM 867 C CA . GLU A 1 110 ? -14.665 -4.478 8.836 1.00 85.06 110 GLU A CA 1
ATOM 868 C C . GLU A 1 110 ? -13.571 -3.627 9.494 1.00 85.06 110 GLU A C 1
ATOM 870 O O . GLU A 1 110 ? -12.384 -3.875 9.335 1.00 85.06 110 GLU A O 1
ATOM 875 N N . GLY A 1 111 ? -13.961 -2.628 10.288 1.00 83.50 111 GLY A N 1
ATOM 876 C CA . GLY A 1 111 ? -12.986 -1.832 11.041 1.00 83.50 111 GLY A CA 1
ATOM 877 C C . GLY A 1 111 ? -12.158 -0.866 10.191 1.00 83.50 111 GLY A C 1
ATOM 878 O O . GLY A 1 111 ? -11.084 -0.485 10.632 1.00 83.50 111 GLY A O 1
ATOM 879 N N . ILE A 1 112 ? -12.659 -0.476 9.016 1.00 83.94 112 ILE A N 1
ATOM 880 C CA . ILE A 1 112 ? -12.109 0.635 8.234 1.00 83.94 112 ILE A CA 1
ATOM 881 C C . ILE A 1 112 ? -12.516 1.960 8.887 1.00 83.94 112 ILE A C 1
ATOM 883 O O . ILE A 1 112 ? -13.717 2.192 9.089 1.00 83.94 112 ILE A O 1
ATOM 887 N N . ASP A 1 113 ? -11.540 2.814 9.193 1.00 83.81 113 ASP A N 1
ATOM 888 C CA . ASP A 1 113 ? -11.753 4.198 9.625 1.00 83.81 113 ASP A CA 1
ATOM 889 C C . ASP A 1 113 ? -11.176 5.175 8.597 1.00 83.81 113 ASP A C 1
ATOM 891 O O . ASP A 1 113 ? -10.109 4.947 8.032 1.00 83.81 113 ASP A O 1
ATOM 895 N N . LEU A 1 114 ? -11.920 6.250 8.343 1.00 79.00 114 LEU A N 1
ATOM 896 C CA . LEU A 1 114 ? -11.546 7.318 7.416 1.00 79.00 114 LEU A CA 1
ATOM 897 C C . LEU A 1 114 ? -11.532 8.624 8.217 1.00 79.00 114 LEU A C 1
ATOM 899 O O . LEU A 1 114 ? -12.554 8.947 8.841 1.00 79.00 114 LEU A O 1
ATOM 903 N N . GLY A 1 115 ? -10.400 9.332 8.206 1.00 70.56 115 GLY A N 1
ATOM 904 C CA . GLY A 1 115 ? -10.201 10.625 8.878 1.00 70.56 115 GLY A CA 1
ATOM 905 C C . GLY A 1 115 ? -11.195 11.720 8.495 1.00 70.56 115 GLY A C 1
ATOM 906 O O . GLY A 1 115 ? -11.594 11.809 7.311 1.00 70.56 115 GLY A O 1
#

Radius of gyration: 12.78 Å; Cα contacts (8 Å, |Δi|>4): 357; chains: 1; bounding box: 34×24×26 Å

Nearest PDB structures (foldseek):
  4nu3-assembly1_A  TM=4.048E-01  e=2.945E+00  Flavobacterium frigoris PS1
  3wp9-assembly1_A  TM=3.643E-01  e=3.692E+00  Colwellia sp. SLW05
  6ria-assembly1_P  TM=2.897E-01  e=4.629E+00  Thermus thermophilus
  5b5h-assembly1_A  TM=2.823E-01  e=9.122E+00  Typhula ishikariensis

Sequence (115 aa):
MSLGKDIDLGEVIDIGEDTNHREDIECREHIDHGEDIECREHIDHGEDIKGIDLGEDIDTGEDNDHREDIDFREHIDHGEDIDLGEDIDLREGIELGEDIDLGEDIDLGEGIDLG

Solvent-accessible surface area (backbone atoms only — not comparable to full-atom values): 5571 Å² total; per-residue (Å²): 102,81,60,88,64,73,43,78,51,83,68,64,45,76,47,62,64,60,38,43,36,74,48,41,40,41,42,44,35,34,40,43,38,39,39,43,36,39,35,62,34,34,42,41,43,42,98,59,34,76,31,36,43,40,35,37,45,32,38,39,24,42,51,34,40,42,53,47,34,36,41,42,50,34,41,34,40,40,33,39,40,33,40,42,31,34,48,31,41,41,36,38,42,34,41,41,32,46,67,69,45,75,50,51,68,69,46,79,48,55,66,64,46,76,94

pLDDT: mean 70.49, std 12.12, range [32.88, 86.69]